Protein AF-E9IGG5-F1 (afdb_monomer_lite)

Organism: Solenopsis invicta (NCBI:txid13686)

pLDDT: mean 80.19, std 10.77, range [47.84, 94.75]

Foldseek 3Di:
DPPDDDPQVVDDPVSDPPPPPPPDPDVPPDDPDDDDDDDDCVLVVVDPDPQVSLQVQLVVVCVVPVDPDDDGRDPVSSVVSVVVVVD

Structure (mmCIF, N/CA/C/O backbone):
data_AF-E9IGG5-F1
#
_entry.id   AF-E9IGG5-F1
#
loop_
_atom_site.group_PDB
_atom_site.id
_atom_site.type_symbol
_atom_site.label_atom_id
_atom_site.label_alt_id
_atom_site.label_comp_id
_atom_site.label_asym_id
_atom_site.label_entity_id
_atom_site.label_seq_id
_atom_site.pdbx_PDB_ins_code
_atom_site.Cartn_x
_atom_site.Cartn_y
_atom_site.Cartn_z
_atom_site.occupancy
_atom_site.B_iso_or_equiv
_atom_site.auth_seq_id
_atom_site.auth_comp_id
_atom_site.auth_asym_id
_atom_site.auth_atom_id
_atom_site.pdbx_PDB_model_num
ATOM 1 N N . MET A 1 1 ? -32.198 -5.567 50.059 1.00 47.84 1 MET A N 1
ATOM 2 C CA . MET A 1 1 ? -33.344 -5.536 49.128 1.00 47.84 1 MET A CA 1
ATOM 3 C C . MET A 1 1 ? -32.900 -4.818 47.864 1.00 47.84 1 MET A C 1
ATOM 5 O O . MET A 1 1 ? -32.715 -3.616 47.910 1.00 47.84 1 MET A O 1
ATOM 9 N N . TRP A 1 2 ? -32.646 -5.555 46.785 1.00 54.69 2 TRP A N 1
ATOM 10 C CA . TRP A 1 2 ? -32.273 -5.030 45.458 1.00 54.69 2 TRP A CA 1
ATOM 11 C C . TRP A 1 2 ? -33.315 -5.434 44.398 1.00 54.69 2 TRP A C 1
ATOM 13 O O . TRP A 1 2 ? -33.039 -5.450 43.208 1.00 54.69 2 TRP A O 1
ATOM 23 N N . PHE A 1 3 ? -34.519 -5.796 44.853 1.00 59.78 3 PHE A N 1
ATOM 24 C CA . PHE A 1 3 ? -35.558 -6.416 44.028 1.00 59.78 3 PHE A CA 1
ATOM 25 C C . PHE A 1 3 ? -36.573 -5.423 43.457 1.00 59.78 3 PHE A C 1
ATOM 27 O O . PHE A 1 3 ? -37.279 -5.754 42.513 1.00 59.78 3 PHE A O 1
ATOM 34 N N . THR A 1 4 ? -36.639 -4.206 43.989 1.00 65.50 4 THR A N 1
ATOM 35 C CA . THR A 1 4 ? -37.413 -3.113 43.397 1.00 65.50 4 THR A CA 1
ATOM 36 C C . THR A 1 4 ? -36.463 -2.264 42.572 1.00 65.50 4 THR A C 1
ATOM 38 O O . THR A 1 4 ? -35.694 -1.475 43.123 1.00 65.50 4 THR A O 1
ATOM 41 N N . GLY A 1 5 ? -36.481 -2.481 41.255 1.00 66.88 5 GLY A N 1
ATOM 42 C CA . GLY A 1 5 ? -35.851 -1.579 40.298 1.00 66.88 5 GLY A CA 1
ATOM 43 C C . GLY A 1 5 ? -36.412 -0.160 40.419 1.00 66.88 5 GLY A C 1
ATOM 44 O O . GLY A 1 5 ? -37.393 0.089 41.122 1.00 66.88 5 GLY A O 1
ATOM 45 N N . LEU A 1 6 ? -35.759 0.788 39.756 1.00 70.56 6 LEU A N 1
ATOM 46 C CA . LEU A 1 6 ? -36.176 2.185 39.783 1.00 70.56 6 LEU A CA 1
ATOM 47 C C . LEU A 1 6 ? -37.605 2.325 39.242 1.00 70.56 6 LEU A C 1
ATOM 49 O O . LEU A 1 6 ? -37.954 1.709 38.239 1.00 70.56 6 LEU A O 1
ATOM 53 N N . SER A 1 7 ? -38.422 3.145 39.904 1.00 71.50 7 SER A N 1
ATOM 54 C CA . SER A 1 7 ? -39.844 3.315 39.576 1.00 71.50 7 SER A CA 1
ATOM 55 C C . SER A 1 7 ? -40.070 3.699 38.114 1.00 71.50 7 SER A C 1
ATOM 57 O O . SER A 1 7 ? -40.985 3.178 37.490 1.00 71.50 7 SER A O 1
ATOM 59 N N . TRP A 1 8 ? -39.181 4.515 37.542 1.00 70.31 8 TRP A N 1
ATOM 60 C CA . TRP A 1 8 ? -39.243 4.936 36.141 1.00 70.31 8 TRP A CA 1
ATOM 61 C C . TRP A 1 8 ? -39.079 3.792 35.130 1.00 70.31 8 TRP A C 1
ATOM 63 O O . TRP A 1 8 ? -39.502 3.945 33.994 1.00 70.31 8 TRP A O 1
ATOM 73 N N . LEU A 1 9 ? -38.521 2.639 35.522 1.00 68.62 9 LEU A N 1
ATOM 74 C CA . LEU A 1 9 ? -38.384 1.472 34.640 1.00 68.62 9 LEU A CA 1
ATOM 75 C C . LEU A 1 9 ? -39.718 0.733 34.433 1.00 68.62 9 LEU A C 1
ATOM 77 O O . LEU A 1 9 ? -39.857 -0.045 33.496 1.00 68.62 9 LEU A O 1
ATOM 81 N N . THR A 1 10 ? -40.686 0.953 35.327 1.00 74.31 10 THR A N 1
ATOM 82 C CA . THR A 1 10 ? -42.033 0.352 35.252 1.00 74.31 10 THR A CA 1
ATOM 83 C C . THR A 1 10 ? -43.041 1.290 34.579 1.00 74.31 10 THR A C 1
ATOM 85 O O . THR A 1 10 ? -44.183 0.906 34.346 1.00 74.31 10 THR A O 1
ATOM 88 N N . GLU A 1 11 ? -42.636 2.529 34.303 1.00 76.69 11 GLU A N 1
ATOM 89 C CA . GLU A 1 11 ? -43.483 3.589 33.764 1.00 76.69 11 GLU A CA 1
ATOM 90 C C . GLU A 1 11 ? -43.237 3.778 32.259 1.00 76.69 11 GLU A C 1
ATOM 92 O O . GLU A 1 11 ? -42.271 3.257 31.699 1.00 76.69 11 GLU A O 1
ATOM 97 N N . ASP A 1 12 ? -44.124 4.540 31.621 1.00 76.06 12 ASP A N 1
ATOM 98 C CA . ASP A 1 12 ? -44.072 4.855 30.191 1.00 76.06 12 ASP A CA 1
ATOM 99 C C . ASP A 1 12 ? -42.739 5.508 29.770 1.00 76.06 12 ASP A C 1
ATOM 101 O O . ASP A 1 12 ? -42.111 6.216 30.569 1.00 76.06 12 ASP A O 1
ATOM 105 N N . GLU A 1 13 ? -42.318 5.293 28.517 1.00 73.69 13 GLU A N 1
ATOM 106 C CA . GLU A 1 13 ? -41.020 5.758 27.987 1.00 73.69 13 GLU A CA 1
ATOM 107 C C . GLU A 1 13 ? -40.859 7.285 28.104 1.00 73.69 13 GLU A C 1
ATOM 109 O O . GLU A 1 13 ? -39.755 7.786 28.312 1.00 73.69 13 GLU A O 1
ATOM 114 N N . ASP A 1 14 ? -41.969 8.027 28.097 1.00 75.88 14 ASP A N 1
ATOM 115 C CA . ASP A 1 14 ? -42.009 9.482 28.292 1.00 75.88 14 ASP A CA 1
ATOM 116 C C . ASP A 1 14 ? -41.488 9.947 29.665 1.00 75.88 14 ASP A C 1
ATOM 118 O O . ASP A 1 14 ? -41.116 11.111 29.838 1.00 75.88 14 ASP A O 1
ATOM 122 N N . LYS A 1 15 ? -41.468 9.060 30.669 1.00 75.69 15 LYS A N 1
ATOM 123 C CA . LYS A 1 15 ? -40.937 9.349 32.012 1.00 75.69 15 LYS A CA 1
ATOM 124 C C . LYS A 1 15 ? -39.486 8.913 32.184 1.00 75.69 15 LYS A C 1
ATOM 126 O O . LYS A 1 15 ? -38.937 9.053 33.283 1.00 75.69 15 LYS A O 1
ATOM 131 N N . TRP A 1 16 ? -38.862 8.365 31.144 1.00 80.81 16 TRP A N 1
ATOM 132 C CA . TRP A 1 16 ? -37.476 7.938 31.229 1.00 80.81 16 TRP A CA 1
ATOM 133 C C . TRP A 1 16 ? -36.556 9.161 31.302 1.00 80.81 16 TRP A C 1
ATOM 135 O O . TRP A 1 16 ? -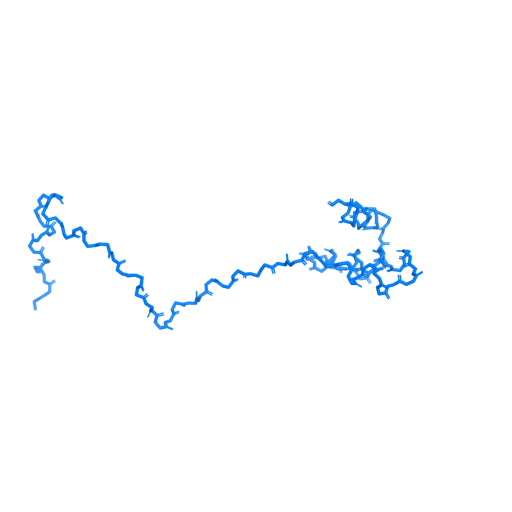36.801 10.179 30.647 1.00 80.81 16 TRP A O 1
ATOM 145 N N . PRO A 1 17 ? -35.474 9.095 32.094 1.00 72.94 17 PRO A N 1
ATOM 146 C CA . PRO A 1 17 ? -34.491 10.163 32.121 1.00 72.94 17 PRO A CA 1
ATOM 147 C C . PRO A 1 17 ? -33.790 10.231 30.760 1.00 72.94 17 PRO A C 1
ATOM 149 O O . PRO A 1 17 ? -32.893 9.445 30.466 1.00 72.94 17 PRO A O 1
ATOM 152 N N . ASN A 1 18 ? -34.180 11.199 29.931 1.00 66.19 18 ASN A N 1
ATOM 153 C CA . ASN A 1 18 ? -33.553 11.484 28.639 1.00 66.19 18 ASN A CA 1
ATOM 154 C C . ASN A 1 18 ? -32.236 12.269 28.816 1.00 66.19 18 ASN A C 1
ATOM 156 O O . ASN A 1 18 ? -31.950 13.225 28.092 1.00 66.19 18 ASN A O 1
ATOM 160 N N . GLU A 1 19 ? -31.454 11.921 29.841 1.00 67.81 19 GLU A N 1
ATOM 161 C CA . GLU A 1 19 ? -30.134 12.499 30.034 1.00 67.81 19 GLU A CA 1
ATOM 162 C C . GLU A 1 19 ? -29.214 11.943 28.954 1.00 67.81 19 GLU A C 1
ATOM 164 O O . GLU A 1 19 ? -28.947 10.743 28.877 1.00 67.81 19 GLU A O 1
ATOM 169 N N . VAL A 1 20 ? -28.715 12.844 28.108 1.00 62.78 20 VAL A N 1
ATOM 170 C CA . VAL A 1 20 ? -27.592 12.571 27.215 1.00 62.78 20 VAL A CA 1
ATOM 171 C C . VAL A 1 20 ? -26.444 12.107 28.099 1.00 62.78 20 VAL A C 1
ATOM 173 O O . VAL A 1 20 ? -25.797 12.925 28.752 1.00 62.78 20 VAL A O 1
ATOM 176 N N . VAL A 1 21 ? -26.236 10.790 28.162 1.00 67.19 21 VAL A N 1
ATOM 177 C CA . VAL A 1 21 ? -25.214 10.176 29.008 1.00 67.19 21 VAL A CA 1
ATOM 178 C C . VAL A 1 21 ? -23.887 10.858 28.677 1.00 67.19 21 VAL A C 1
ATOM 180 O O . VAL A 1 21 ? -23.418 10.755 27.536 1.00 67.19 21 VAL A O 1
ATOM 183 N N . PRO A 1 22 ? -23.275 11.593 29.624 1.00 62.94 22 PRO A N 1
ATOM 184 C CA . PRO A 1 22 ? -21.985 12.205 29.384 1.00 62.94 22 PRO A CA 1
ATOM 185 C C . PRO A 1 22 ? -21.016 11.104 28.976 1.00 62.94 22 PRO A C 1
ATOM 187 O O . PRO A 1 22 ? -21.076 9.996 29.509 1.00 62.94 22 PRO A O 1
ATOM 190 N N . THR A 1 23 ? -20.109 11.383 28.041 1.00 62.03 23 THR A N 1
ATOM 191 C CA . THR A 1 23 ? -19.022 10.446 27.734 1.00 62.03 23 THR A CA 1
ATOM 192 C C . THR A 1 23 ? -18.140 10.317 28.975 1.00 62.03 23 THR A C 1
ATOM 194 O O . THR A 1 23 ? -17.189 11.072 29.180 1.00 62.03 23 THR A O 1
ATOM 197 N N . ILE A 1 24 ? -18.500 9.386 29.853 1.00 70.25 24 ILE A N 1
ATOM 198 C CA . ILE A 1 24 ? -17.778 9.091 31.077 1.00 70.25 24 ILE A CA 1
ATOM 199 C C . ILE A 1 24 ? -16.458 8.468 30.643 1.00 70.25 24 ILE A C 1
ATOM 201 O O . ILE A 1 24 ? -16.419 7.471 29.920 1.00 70.25 24 ILE A O 1
ATOM 205 N N . LYS A 1 25 ? -15.349 9.078 31.064 1.00 65.31 25 LYS A N 1
ATOM 206 C CA . LYS A 1 25 ? -14.023 8.482 30.903 1.00 65.31 25 LYS A CA 1
ATOM 207 C C . LYS A 1 25 ? -13.940 7.285 31.845 1.00 65.31 25 LYS A C 1
ATOM 209 O O . LYS A 1 25 ? -13.557 7.430 33.000 1.00 65.31 25 LYS A O 1
ATOM 214 N N . ILE A 1 26 ? -14.336 6.116 31.353 1.00 76.69 26 ILE A N 1
ATOM 215 C CA . ILE A 1 26 ? -14.187 4.848 32.065 1.00 76.69 26 ILE A CA 1
ATOM 216 C C . ILE A 1 26 ? -12.677 4.565 32.166 1.00 76.69 26 ILE A C 1
ATOM 218 O O . ILE A 1 26 ? -12.024 4.486 31.122 1.00 76.69 26 ILE A O 1
ATOM 222 N N . PRO A 1 27 ? -12.104 4.425 33.377 1.00 72.25 27 PRO A N 1
ATOM 223 C CA . PRO A 1 27 ? -10.657 4.272 33.566 1.00 72.25 27 PRO A CA 1
ATOM 224 C C . PRO A 1 27 ? -10.051 3.089 32.797 1.00 72.25 27 PRO A C 1
ATOM 226 O O . PRO A 1 27 ? -8.903 3.156 32.366 1.00 72.25 27 PRO A O 1
ATOM 229 N N . GLU A 1 28 ? -10.838 2.033 32.590 1.00 76.12 28 GLU A N 1
ATOM 230 C CA . GLU A 1 28 ? -10.425 0.783 31.944 1.00 76.12 28 GLU A CA 1
ATOM 231 C C . GLU A 1 28 ? -10.813 0.696 30.459 1.00 76.12 28 GLU A C 1
ATOM 233 O O . GLU A 1 28 ? -10.443 -0.258 29.771 1.00 76.12 28 GLU A O 1
ATOM 238 N N . LEU A 1 29 ? -11.541 1.687 29.925 1.00 77.62 29 LEU A N 1
ATOM 239 C CA . LEU A 1 29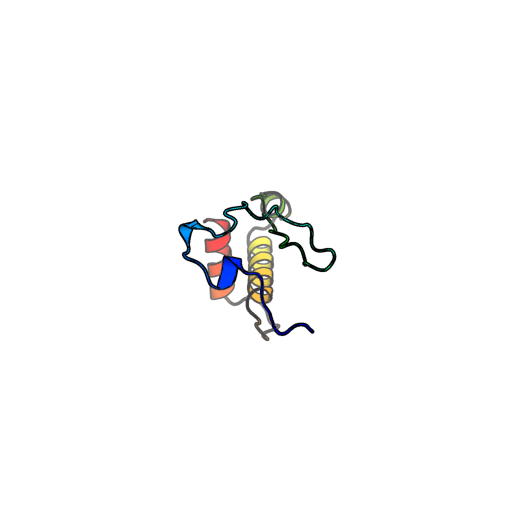 ? -11.911 1.678 28.514 1.00 77.62 29 LEU A CA 1
ATOM 240 C C . LEU A 1 29 ? -10.679 2.000 27.669 1.00 77.62 29 LEU A C 1
ATOM 242 O O . LEU A 1 29 ? -10.203 3.139 27.611 1.00 77.62 29 LEU A O 1
ATOM 246 N N . LYS A 1 30 ? -10.169 0.975 26.982 1.00 73.81 30 LYS A N 1
ATOM 247 C CA . LYS A 1 30 ? -9.078 1.120 26.022 1.00 73.81 30 LYS A CA 1
ATOM 248 C C . LYS A 1 30 ? -9.519 2.097 24.935 1.00 73.81 30 LYS A C 1
ATOM 250 O O . LYS A 1 30 ? -10.415 1.801 24.153 1.00 73.81 30 LYS A O 1
ATOM 255 N N . LYS A 1 31 ? -8.894 3.276 24.899 1.00 74.25 31 LYS A N 1
ATOM 256 C CA . LYS A 1 31 ? -9.167 4.276 23.865 1.00 74.25 31 LYS A CA 1
ATOM 257 C C . LYS A 1 31 ? -8.909 3.654 22.497 1.00 74.25 31 LYS A C 1
ATOM 259 O O . LYS A 1 31 ? -7.848 3.068 22.271 1.00 74.25 31 LYS A O 1
ATOM 264 N N . ASN A 1 32 ? -9.858 3.819 21.585 1.00 75.25 32 ASN A N 1
ATOM 265 C CA . ASN A 1 32 ? -9.659 3.457 20.191 1.00 75.25 32 ASN A CA 1
ATOM 266 C C . ASN A 1 32 ? -8.646 4.442 19.599 1.00 75.25 32 ASN A C 1
ATOM 268 O O . ASN A 1 32 ? -8.990 5.567 19.239 1.00 75.25 32 ASN A O 1
ATOM 272 N N . THR A 1 33 ? -7.377 4.048 19.547 1.00 77.94 33 THR A N 1
ATOM 273 C CA . THR A 1 33 ? -6.340 4.836 18.880 1.00 77.94 33 THR A CA 1
ATOM 274 C C . THR A 1 33 ? -6.498 4.652 17.376 1.00 77.94 33 THR A C 1
ATOM 276 O O . THR A 1 33 ? -6.117 3.619 16.829 1.00 77.94 33 THR A O 1
ATOM 279 N N . CYS A 1 34 ? -7.078 5.644 16.703 1.00 75.19 34 CYS A N 1
ATOM 280 C CA . CYS A 1 34 ? -7.071 5.694 15.247 1.00 75.19 34 CYS A CA 1
ATOM 281 C C . CYS A 1 34 ? -5.677 6.130 14.778 1.00 75.19 34 CYS A C 1
ATOM 283 O O . CYS A 1 34 ? -5.230 7.232 15.099 1.00 75.19 34 CYS A O 1
ATOM 285 N N . LEU A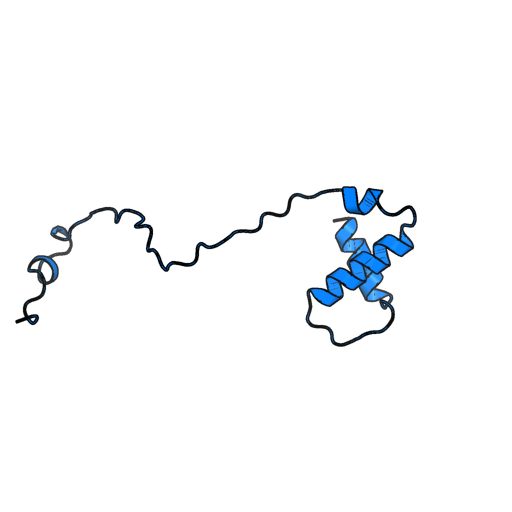 1 35 ? -4.974 5.256 14.056 1.00 77.94 35 LEU A N 1
ATOM 286 C CA . LEU A 1 35 ? -3.713 5.603 13.406 1.00 77.94 35 LEU A CA 1
ATOM 287 C C . LEU A 1 35 ? -4.025 6.227 12.046 1.00 77.94 35 LEU A C 1
ATOM 289 O O . LEU A 1 35 ? -4.321 5.521 11.083 1.00 77.94 35 LEU A O 1
ATOM 293 N N . THR A 1 36 ? -3.949 7.551 11.967 1.00 75.06 36 THR A N 1
ATOM 294 C CA . THR A 1 36 ? -4.034 8.266 10.693 1.00 75.06 36 THR A CA 1
ATOM 295 C C . THR A 1 36 ? -2.651 8.296 10.056 1.00 75.06 36 THR A C 1
ATOM 297 O O . THR A 1 36 ? -1.733 8.917 10.588 1.00 75.06 36 THR A O 1
ATOM 300 N N . ALA A 1 37 ? -2.485 7.622 8.920 1.00 75.50 37 ALA A N 1
ATOM 301 C CA . ALA A 1 37 ? -1.272 7.734 8.120 1.00 75.50 37 ALA A CA 1
ATOM 302 C C . ALA A 1 37 ? -1.396 8.941 7.181 1.00 75.50 37 ALA A C 1
ATOM 304 O O . ALA A 1 37 ? -2.324 9.007 6.374 1.00 75.50 37 ALA A O 1
ATOM 305 N N . THR A 1 38 ? -0.470 9.892 7.279 1.00 76.88 38 THR A N 1
ATOM 306 C CA . THR A 1 38 ? -0.304 10.933 6.262 1.00 76.88 38 THR A CA 1
ATOM 307 C C . THR A 1 38 ? 0.483 10.360 5.085 1.00 76.88 38 THR A C 1
ATOM 309 O O . THR A 1 38 ? 1.461 9.634 5.278 1.00 76.88 38 THR A O 1
ATOM 312 N N . LEU A 1 39 ? 0.047 10.654 3.857 1.00 69.94 39 LEU A N 1
ATOM 313 C CA . LEU A 1 39 ? 0.803 10.290 2.660 1.00 69.94 39 LEU A CA 1
ATOM 314 C C . LEU A 1 39 ? 2.112 11.087 2.677 1.00 69.94 39 LEU A C 1
ATOM 316 O O . LEU A 1 39 ? 2.082 12.316 2.649 1.00 69.94 39 LEU A O 1
ATOM 320 N N . ASN A 1 40 ? 3.241 10.393 2.797 1.00 76.12 40 ASN A N 1
ATOM 321 C CA . ASN A 1 40 ? 4.556 11.016 2.841 1.00 76.12 40 ASN A CA 1
ATOM 322 C C . ASN A 1 40 ? 5.464 10.419 1.756 1.00 76.12 40 ASN A C 1
ATOM 324 O O . ASN A 1 40 ? 5.747 9.218 1.761 1.00 76.12 40 ASN A O 1
ATOM 328 N N . ASP A 1 41 ? 5.949 11.281 0.862 1.00 80.81 41 ASP A N 1
ATOM 329 C CA . ASP A 1 41 ? 6.837 10.933 -0.253 1.00 80.81 41 ASP A CA 1
ATOM 330 C C . ASP A 1 41 ? 8.290 10.688 0.177 1.00 80.81 41 ASP A C 1
ATOM 332 O O . ASP A 1 41 ? 9.136 10.334 -0.649 1.00 80.81 41 ASP A O 1
ATOM 336 N N . ASP A 1 42 ? 8.615 10.857 1.460 1.00 84.62 42 ASP A N 1
ATOM 337 C CA . ASP A 1 42 ? 9.958 10.615 1.995 1.00 84.62 42 ASP A CA 1
ATOM 338 C C . ASP A 1 42 ? 10.458 9.201 1.681 1.00 84.62 42 ASP A C 1
ATOM 340 O O . ASP A 1 42 ? 11.642 9.003 1.400 1.00 84.62 42 ASP A O 1
ATOM 344 N N . LEU A 1 43 ? 9.556 8.213 1.658 1.00 82.94 43 LEU A N 1
ATOM 345 C CA . LEU A 1 43 ? 9.898 6.852 1.247 1.00 82.94 43 LEU A CA 1
ATOM 346 C C . LEU A 1 43 ? 10.346 6.789 -0.216 1.00 82.94 43 LEU A C 1
ATOM 348 O O . LEU A 1 43 ? 11.300 6.077 -0.507 1.00 82.94 43 LEU A O 1
ATOM 352 N N . LEU A 1 44 ? 9.717 7.547 -1.117 1.00 85.38 44 LEU A N 1
ATOM 353 C CA . LEU A 1 44 ? 10.084 7.585 -2.536 1.00 85.38 44 LEU A CA 1
ATOM 354 C C . LEU A 1 44 ? 11.445 8.262 -2.732 1.00 85.38 44 LEU A C 1
ATOM 356 O O . LEU A 1 44 ? 12.279 7.776 -3.491 1.00 85.38 44 LEU A O 1
ATOM 360 N N . LYS A 1 45 ? 11.703 9.343 -1.988 1.00 87.81 45 LYS A N 1
ATOM 361 C CA . LYS A 1 45 ? 12.957 10.111 -2.060 1.00 87.81 45 LYS A CA 1
ATOM 362 C C . LYS A 1 45 ? 14.147 9.396 -1.415 1.00 87.81 45 LYS A C 1
ATOM 364 O O . LYS A 1 45 ? 15.291 9.659 -1.773 1.00 87.81 45 LYS A O 1
ATOM 369 N N . LYS A 1 46 ? 13.900 8.482 -0.471 1.00 89.75 46 LYS A N 1
ATOM 370 C CA . LYS A 1 46 ? 14.948 7.749 0.259 1.00 89.75 46 LYS A CA 1
ATOM 371 C C . LYS A 1 46 ? 15.731 6.761 -0.611 1.00 89.75 46 LYS A C 1
ATOM 373 O O . LYS A 1 46 ? 16.858 6.406 -0.261 1.00 89.75 46 LYS A O 1
ATOM 378 N N . TYR A 1 47 ? 15.159 6.292 -1.718 1.00 90.75 47 TYR A N 1
ATOM 379 C CA . TYR A 1 47 ? 15.793 5.300 -2.585 1.00 90.75 47 TYR A CA 1
ATOM 380 C C . TYR A 1 47 ? 16.182 5.916 -3.928 1.00 90.75 47 TYR A C 1
ATOM 382 O O . TYR A 1 47 ? 15.345 6.419 -4.663 1.00 90.75 47 TYR A O 1
ATOM 390 N N . SER A 1 48 ? 17.456 5.787 -4.297 1.00 88.38 48 SER A N 1
ATOM 391 C CA . SER A 1 48 ? 17.975 6.202 -5.610 1.00 88.38 48 SER A CA 1
ATOM 392 C C . SER A 1 48 ? 17.700 5.193 -6.733 1.00 88.38 48 SER A C 1
ATOM 394 O O . SER A 1 48 ? 18.030 5.442 -7.888 1.00 88.38 48 SER A O 1
ATOM 396 N N . SER A 1 49 ? 17.122 4.034 -6.405 1.00 92.75 49 SER A N 1
ATOM 397 C CA . SER A 1 49 ? 16.812 2.964 -7.351 1.00 92.75 49 SER A CA 1
ATOM 398 C C . SER A 1 49 ? 15.350 2.565 -7.219 1.00 92.75 49 SER A C 1
ATOM 400 O O . SER A 1 49 ? 14.920 2.078 -6.170 1.00 92.75 49 SER A O 1
ATOM 402 N N . TYR A 1 50 ? 14.608 2.725 -8.314 1.00 92.25 50 TYR A N 1
ATOM 403 C CA . TYR A 1 50 ? 13.193 2.374 -8.373 1.00 92.25 50 TYR A CA 1
ATOM 404 C C . TYR A 1 50 ? 12.958 0.874 -8.149 1.00 92.25 50 TYR A C 1
ATOM 406 O O . TYR A 1 50 ? 12.101 0.481 -7.363 1.00 92.25 50 TYR A O 1
ATOM 414 N N . SER A 1 51 ? 13.798 0.015 -8.731 1.00 93.00 51 SER A N 1
ATOM 415 C CA . SER A 1 51 ? 13.712 -1.434 -8.518 1.00 93.00 51 SER A CA 1
ATOM 416 C C . SER A 1 51 ? 13.968 -1.833 -7.060 1.00 93.00 51 SER A C 1
ATOM 418 O O . SER A 1 51 ? 13.345 -2.766 -6.551 1.00 93.00 51 SER A O 1
ATOM 420 N N . LYS A 1 52 ? 14.849 -1.113 -6.351 1.00 93.12 52 LYS A N 1
ATOM 421 C CA . LYS A 1 52 ? 15.059 -1.307 -4.909 1.00 93.12 52 LYS A CA 1
ATOM 422 C C . LYS A 1 52 ? 13.831 -0.883 -4.103 1.00 93.12 52 LYS A C 1
ATOM 424 O O . LYS A 1 52 ? 13.440 -1.621 -3.202 1.00 93.12 52 LYS A O 1
ATOM 429 N N . LEU A 1 53 ? 13.224 0.257 -4.435 1.00 94.06 53 LEU A N 1
ATOM 430 C CA . LEU A 1 53 ? 11.988 0.729 -3.806 1.00 94.06 53 LEU A CA 1
ATOM 431 C C . LEU A 1 53 ? 10.855 -0.293 -3.975 1.00 94.06 53 LEU A C 1
ATOM 433 O O . LEU A 1 53 ? 10.258 -0.696 -2.980 1.00 94.06 53 LEU A O 1
ATOM 437 N N . LEU A 1 54 ? 10.619 -0.772 -5.200 1.00 94.19 54 LEU A N 1
ATOM 438 C CA . LEU A 1 54 ? 9.592 -1.776 -5.487 1.00 94.19 54 LEU A CA 1
ATOM 439 C C . LEU A 1 54 ? 9.766 -3.041 -4.646 1.00 94.19 54 LEU A C 1
ATOM 441 O O . LEU A 1 54 ? 8.811 -3.515 -4.037 1.00 94.19 54 LEU A O 1
ATOM 445 N N . ARG A 1 55 ? 10.997 -3.562 -4.543 1.00 93.81 55 ARG A N 1
ATOM 446 C CA . ARG A 1 55 ? 11.289 -4.735 -3.703 1.00 93.81 55 ARG A CA 1
ATOM 447 C C . ARG A 1 55 ? 10.954 -4.479 -2.237 1.00 93.81 55 ARG A C 1
ATOM 449 O O . ARG A 1 55 ? 10.347 -5.335 -1.604 1.00 93.81 55 ARG A O 1
ATOM 456 N N . VAL A 1 56 ? 11.335 -3.318 -1.699 1.00 93.06 56 VAL A N 1
ATOM 457 C CA . VAL A 1 56 ? 11.030 -2.944 -0.308 1.00 93.06 56 VAL A CA 1
ATOM 458 C C . VAL A 1 56 ? 9.521 -2.882 -0.085 1.00 93.06 56 VAL A C 1
ATOM 460 O O . VAL A 1 56 ? 9.028 -3.488 0.863 1.00 93.06 56 VAL A O 1
ATOM 463 N N . VAL A 1 57 ? 8.783 -2.215 -0.974 1.00 92.31 57 VAL A N 1
ATOM 464 C CA . VAL A 1 57 ? 7.322 -2.102 -0.871 1.00 92.31 57 VAL A CA 1
ATOM 465 C C . VAL A 1 57 ? 6.653 -3.474 -0.987 1.00 92.31 57 VAL A C 1
ATOM 467 O O . VAL A 1 57 ? 5.782 -3.785 -0.177 1.00 92.31 57 VAL A O 1
ATOM 470 N N . ALA A 1 58 ? 7.110 -4.339 -1.895 1.00 93.25 58 ALA A N 1
ATOM 471 C CA . ALA A 1 58 ? 6.626 -5.715 -2.006 1.00 93.25 58 ALA A CA 1
ATOM 472 C C . ALA A 1 58 ? 6.845 -6.513 -0.705 1.00 93.25 58 ALA A C 1
ATOM 474 O O . ALA A 1 58 ? 5.934 -7.191 -0.228 1.00 93.25 58 ALA A O 1
ATOM 475 N N . TYR A 1 59 ? 8.010 -6.376 -0.059 1.00 91.50 59 TYR A N 1
ATOM 476 C CA . TYR A 1 59 ? 8.252 -6.984 1.254 1.00 91.50 59 TYR A CA 1
ATOM 477 C C . TYR A 1 59 ? 7.333 -6.421 2.351 1.00 91.50 59 TYR A C 1
ATOM 479 O O . TYR A 1 59 ? 6.832 -7.183 3.178 1.00 91.50 59 TYR A O 1
ATOM 487 N N . CYS A 1 60 ? 7.048 -5.115 2.356 1.00 90.31 60 CYS A N 1
ATOM 488 C CA . CYS A 1 60 ? 6.082 -4.527 3.289 1.00 90.31 60 CYS A CA 1
ATOM 489 C C . CYS A 1 60 ? 4.662 -5.083 3.073 1.00 90.31 60 CYS A C 1
ATOM 491 O O . CYS A 1 60 ? 3.955 -5.377 4.039 1.00 90.31 60 CYS A O 1
ATOM 493 N N . LEU A 1 61 ? 4.245 -5.270 1.816 1.00 89.12 61 LEU A N 1
ATOM 494 C CA . LEU A 1 61 ? 2.944 -5.854 1.474 1.00 89.12 61 LEU A CA 1
ATOM 495 C C . LEU A 1 61 ? 2.837 -7.325 1.906 1.00 89.12 61 LEU A C 1
ATOM 497 O O . LEU A 1 61 ? 1.781 -7.728 2.404 1.00 89.12 61 LEU A O 1
ATOM 501 N N . ARG A 1 62 ? 3.930 -8.094 1.808 1.00 88.62 62 ARG A N 1
ATOM 502 C CA . ARG A 1 62 ? 4.029 -9.456 2.363 1.00 88.62 62 ARG A CA 1
ATOM 503 C C . ARG A 1 62 ? 3.921 -9.506 3.876 1.00 88.62 62 ARG A C 1
ATOM 505 O O . ARG A 1 62 ? 3.423 -10.484 4.401 1.00 88.62 62 ARG A O 1
ATOM 512 N N . PHE A 1 63 ? 4.400 -8.497 4.595 1.00 84.31 63 PHE A N 1
ATOM 513 C CA . PHE A 1 63 ? 4.225 -8.477 6.047 1.00 84.31 63 PHE A CA 1
ATOM 514 C C . PHE A 1 63 ? 2.758 -8.237 6.428 1.00 84.31 63 PHE A C 1
ATOM 516 O O . PHE A 1 63 ? 2.263 -8.773 7.414 1.00 84.31 63 PHE A O 1
ATOM 523 N N . ARG A 1 64 ? 2.040 -7.448 5.618 1.00 82.06 64 ARG A N 1
ATOM 524 C CA . ARG A 1 64 ? 0.631 -7.112 5.852 1.00 82.06 64 ARG A CA 1
ATOM 525 C C . ARG A 1 64 ? -0.312 -8.305 5.678 1.00 82.06 64 ARG A C 1
ATOM 527 O O . ARG A 1 64 ? -1.274 -8.431 6.428 1.00 82.06 64 ARG A O 1
ATOM 534 N N . ARG A 1 65 ? -0.100 -9.137 4.657 1.00 76.44 65 ARG A N 1
ATOM 535 C CA . ARG A 1 65 ? -0.841 -10.394 4.469 1.00 76.44 65 ARG A CA 1
ATOM 536 C C . ARG A 1 65 ? 0.027 -11.487 5.060 1.00 76.44 65 ARG A C 1
ATOM 538 O O . ARG A 1 65 ? 1.074 -11.660 4.481 1.00 76.44 65 ARG A O 1
ATOM 545 N N . ASN A 1 66 ? -0.362 -12.203 6.118 1.00 73.69 66 ASN A N 1
ATOM 546 C CA . ASN A 1 66 ? 0.429 -13.266 6.780 1.00 73.69 66 ASN A CA 1
ATOM 547 C C . ASN A 1 66 ? 1.005 -14.349 5.824 1.00 73.69 66 ASN A C 1
ATOM 549 O O . ASN A 1 66 ? 0.590 -15.506 5.845 1.00 73.69 66 ASN A O 1
ATOM 553 N N . HIS A 1 67 ? 1.963 -13.989 4.976 1.00 73.44 67 HIS A N 1
ATOM 554 C CA . HIS A 1 67 ? 2.595 -14.834 3.985 1.00 73.44 67 HIS A CA 1
ATOM 555 C C . HIS A 1 67 ? 3.804 -15.474 4.642 1.00 73.44 67 HIS A C 1
ATOM 557 O O . HIS A 1 67 ? 4.671 -14.801 5.192 1.00 73.44 67 HIS A O 1
ATOM 563 N N . THR A 1 68 ? 3.876 -16.795 4.556 1.00 74.25 68 THR A N 1
ATOM 564 C CA . THR A 1 68 ? 4.967 -17.597 5.121 1.00 74.25 68 THR A CA 1
ATOM 565 C C . THR A 1 68 ? 6.159 -17.733 4.170 1.00 74.25 68 THR A C 1
ATOM 567 O O . THR A 1 68 ? 7.151 -18.371 4.514 1.00 74.25 68 THR A O 1
ATOM 570 N N . TYR A 1 69 ? 6.088 -17.146 2.970 1.00 77.38 69 TYR A N 1
ATOM 571 C CA . T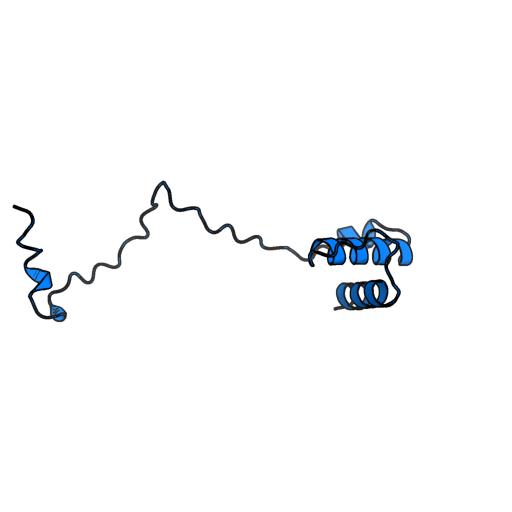YR A 1 69 ? 7.136 -17.261 1.961 1.00 77.38 69 TYR A CA 1
ATOM 572 C C . TYR A 1 69 ? 8.282 -16.269 2.203 1.00 77.38 69 TYR A C 1
ATOM 574 O O . TYR A 1 69 ? 8.089 -15.053 2.226 1.00 77.38 69 TYR A O 1
ATOM 582 N N . THR A 1 70 ? 9.498 -16.798 2.325 1.00 77.25 70 THR A N 1
ATOM 583 C CA . THR A 1 70 ? 10.714 -16.067 2.722 1.00 77.25 70 THR A CA 1
ATOM 584 C C . THR A 1 70 ? 11.679 -15.762 1.568 1.00 77.25 70 THR A C 1
ATOM 586 O O . THR A 1 70 ? 12.773 -15.256 1.804 1.00 77.25 70 THR A O 1
ATOM 589 N N . GLY A 1 71 ? 11.303 -16.038 0.314 1.00 86.88 71 GLY A N 1
ATOM 590 C CA . GLY A 1 71 ? 12.169 -15.828 -0.856 1.00 86.88 71 GLY A CA 1
ATOM 591 C C . GLY A 1 71 ? 12.174 -14.396 -1.409 1.00 86.88 71 GLY A C 1
ATOM 592 O O . GLY A 1 71 ? 11.684 -13.454 -0.785 1.00 86.88 71 GLY A O 1
ATOM 593 N N . PHE A 1 72 ? 12.704 -14.215 -2.619 1.00 88.06 72 PHE A N 1
ATOM 594 C CA . PHE A 1 72 ? 12.612 -12.939 -3.344 1.00 88.06 72 PHE A CA 1
ATOM 595 C C . PHE A 1 72 ? 11.159 -12.619 -3.743 1.00 88.06 72 PHE A C 1
ATOM 597 O O . PHE A 1 72 ? 10.379 -13.558 -3.917 1.00 88.06 72 PHE A O 1
ATOM 604 N N . PRO A 1 73 ? 10.765 -11.335 -3.876 1.00 89.06 73 PRO A N 1
ATOM 605 C CA . PRO A 1 73 ? 9.456 -10.955 -4.399 1.00 89.06 73 PRO A CA 1
ATOM 606 C C . PRO A 1 73 ? 9.266 -11.505 -5.810 1.00 89.06 73 PRO A C 1
ATOM 608 O O . PRO A 1 73 ? 10.122 -11.304 -6.674 1.00 89.06 73 PRO A O 1
ATOM 611 N N . CYS A 1 74 ? 8.161 -12.209 -6.030 1.00 90.50 74 CYS A N 1
ATOM 612 C CA . CYS A 1 74 ? 7.757 -12.665 -7.351 1.00 90.50 74 CYS A CA 1
ATOM 613 C C . CYS A 1 74 ? 7.304 -11.470 -8.197 1.00 90.50 74 CYS A C 1
ATOM 615 O O . CYS A 1 74 ? 6.953 -10.415 -7.668 1.00 90.50 74 CYS A O 1
ATOM 617 N N . ILE A 1 75 ? 7.261 -11.645 -9.520 1.00 92.94 75 ILE A N 1
ATOM 618 C CA . ILE A 1 75 ? 6.892 -10.572 -10.454 1.00 92.94 75 ILE A CA 1
ATOM 619 C C . ILE A 1 75 ? 5.523 -9.952 -10.121 1.00 92.94 75 ILE A C 1
ATOM 621 O O . ILE A 1 75 ? 5.406 -8.736 -10.097 1.00 92.94 75 ILE A O 1
ATOM 625 N N . ASN A 1 76 ? 4.532 -10.765 -9.737 1.00 92.31 76 ASN A N 1
ATOM 626 C CA . ASN A 1 76 ? 3.207 -10.290 -9.326 1.00 92.31 76 ASN A CA 1
ATOM 627 C C . ASN A 1 76 ? 3.240 -9.393 -8.082 1.00 92.31 76 ASN A C 1
ATOM 629 O O . ASN A 1 76 ? 2.418 -8.498 -7.947 1.00 92.31 76 ASN A O 1
ATOM 633 N N . GLU A 1 77 ? 4.166 -9.635 -7.155 1.00 92.50 77 GLU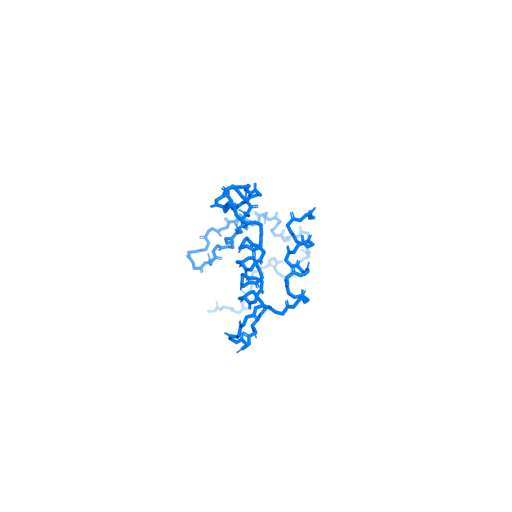 A N 1
ATOM 634 C CA . GLU A 1 77 ? 4.279 -8.829 -5.935 1.00 92.50 77 GLU A CA 1
ATOM 635 C C . GLU A 1 77 ? 4.984 -7.505 -6.211 1.00 92.50 77 GLU A C 1
ATOM 637 O O . GLU A 1 77 ? 4.698 -6.499 -5.567 1.00 92.50 77 GLU A O 1
ATOM 642 N N . ILE A 1 78 ? 5.900 -7.509 -7.180 1.00 94.75 78 ILE A N 1
ATOM 643 C CA . ILE A 1 78 ? 6.526 -6.295 -7.701 1.00 94.75 78 ILE A CA 1
ATOM 644 C C . ILE A 1 78 ? 5.486 -5.455 -8.453 1.00 94.75 78 ILE A C 1
ATOM 646 O O . ILE A 1 78 ? 5.417 -4.254 -8.216 1.00 94.75 78 ILE A O 1
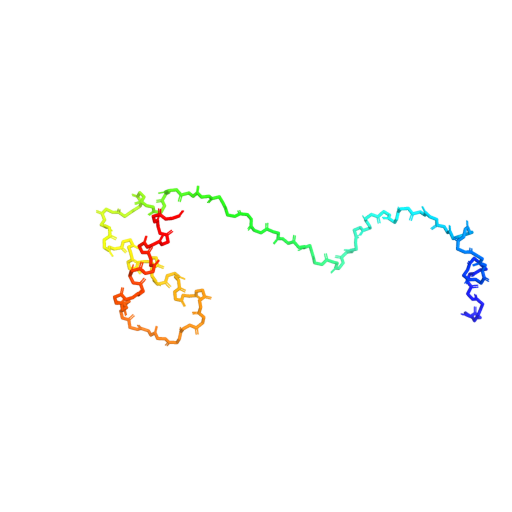ATOM 650 N N . ASP A 1 79 ? 4.645 -6.081 -9.278 1.00 94.75 79 ASP A N 1
ATOM 651 C CA . ASP A 1 79 ? 3.546 -5.426 -10.000 1.00 94.75 79 ASP A CA 1
ATOM 652 C C . ASP A 1 79 ? 2.500 -4.837 -9.032 1.00 94.75 79 ASP A C 1
ATOM 654 O O . ASP A 1 79 ? 2.131 -3.668 -9.131 1.00 94.75 79 ASP A O 1
ATOM 658 N N . GLU A 1 80 ? 2.103 -5.587 -7.994 1.00 93.88 80 GLU A N 1
ATOM 659 C CA . GLU A 1 80 ? 1.213 -5.062 -6.947 1.00 93.88 80 GLU A CA 1
ATOM 660 C C . GLU A 1 80 ? 1.847 -3.866 -6.215 1.00 93.88 80 GLU A C 1
ATOM 662 O O . GLU A 1 80 ? 1.161 -2.884 -5.910 1.00 93.88 80 GLU A O 1
ATOM 667 N N . ALA A 1 81 ? 3.154 -3.926 -5.939 1.00 93.12 81 ALA A N 1
ATOM 668 C CA . ALA A 1 81 ? 3.881 -2.819 -5.330 1.00 93.12 81 ALA A CA 1
ATOM 669 C C . ALA A 1 81 ? 3.912 -1.582 -6.240 1.00 93.12 81 ALA A C 1
ATOM 671 O O . ALA A 1 81 ? 3.704 -0.474 -5.750 1.00 93.12 81 ALA A O 1
ATOM 672 N N . GLU A 1 82 ? 4.117 -1.760 -7.544 1.00 94.25 82 GLU A N 1
ATOM 673 C CA . GLU A 1 82 ? 4.106 -0.681 -8.536 1.00 94.25 82 GLU A CA 1
ATOM 674 C C . GLU A 1 82 ? 2.739 0.003 -8.603 1.00 94.25 82 GLU A C 1
ATOM 676 O O . GLU A 1 82 ? 2.649 1.221 -8.419 1.00 94.25 82 GLU A O 1
ATOM 681 N N . ILE A 1 83 ? 1.661 -0.779 -8.727 1.00 94.12 83 ILE A N 1
ATOM 682 C CA . ILE A 1 83 ? 0.283 -0.267 -8.717 1.00 94.12 83 ILE A CA 1
ATOM 683 C C . ILE A 1 83 ? 0.011 0.528 -7.435 1.00 94.12 83 ILE A C 1
ATOM 685 O O . ILE A 1 83 ? -0.656 1.559 -7.477 1.00 94.12 83 ILE A O 1
ATOM 689 N N . ARG A 1 84 ? 0.516 0.072 -6.282 1.00 89.62 84 ARG A N 1
ATOM 690 C CA . ARG A 1 84 ? 0.293 0.734 -4.988 1.00 89.62 84 ARG A CA 1
ATOM 691 C C . ARG A 1 84 ? 1.055 2.049 -4.837 1.00 89.62 84 ARG A C 1
ATOM 693 O O . ARG A 1 84 ? 0.599 2.900 -4.085 1.00 89.62 84 ARG A O 1
ATOM 700 N N . ILE A 1 85 ? 2.211 2.186 -5.479 1.00 89.38 85 ILE A N 1
ATOM 701 C CA . ILE A 1 85 ? 3.011 3.418 -5.442 1.00 89.38 85 ILE A CA 1
ATOM 702 C C . ILE A 1 85 ? 2.409 4.478 -6.369 1.00 89.38 85 ILE A C 1
ATOM 704 O O . ILE A 1 85 ? 2.444 5.659 -6.041 1.00 89.38 85 ILE A O 1
ATOM 708 N N . LEU A 1 86 ? 1.875 4.063 -7.521 1.00 87.56 86 LEU A N 1
ATOM 709 C CA . LEU A 1 86 ? 1.342 4.971 -8.542 1.00 87.56 86 LEU A CA 1
ATOM 710 C C . LEU A 1 86 ? -0.124 5.384 -8.314 1.00 87.56 86 LEU A C 1
ATOM 712 O O . LEU A 1 86 ? -0.599 6.293 -8.993 1.00 87.56 86 LEU A O 1
ATOM 716 N N . LYS A 1 87 ? -0.842 4.716 -7.401 1.00 75.81 87 LYS A N 1
ATOM 717 C CA . LYS A 1 87 ? -2.265 4.934 -7.098 1.00 75.81 87 LYS A CA 1
ATOM 718 C C . LYS A 1 87 ? -2.482 5.573 -5.734 1.00 75.81 87 LYS A C 1
ATOM 720 O O . LYS A 1 87 ? -3.275 6.535 -5.677 1.00 75.81 87 LYS A O 1
#

Sequence (87 aa):
MWFTGLSWLTEDEDKWPNEVVPTIKIPELKKNTCLTATLNDDLLKKYSSYSKLLRVVAYCLRFRRNHTYTGFPCINEIDEAEIRILK

Secondary structure (DSSP, 8-state):
---S--GGGSS-GGGS----------TT------------THHHHT-S-HHHHHHHHHHHHHHHTT----SPPPHHHHHHHHHHHH-

Radius of gyration: 26.96 Å; chains: 1; bounding box: 62×30×60 Å